Protein AF-A0A367M1I7-F1 (afdb_monomer_lite)

Structure (mmCIF, N/CA/C/O backbone):
data_AF-A0A367M1I7-F1
#
_entry.id   AF-A0A367M1I7-F1
#
loop_
_atom_site.group_PDB
_atom_site.id
_atom_site.type_symbol
_atom_site.label_atom_id
_atom_site.label_alt_id
_atom_site.label_comp_id
_atom_site.label_asym_id
_atom_site.label_entity_id
_atom_site.label_seq_id
_atom_site.pdbx_PDB_ins_code
_atom_site.Cartn_x
_atom_site.Cartn_y
_atom_site.Cartn_z
_atom_site.occupancy
_atom_site.B_iso_or_equiv
_atom_site.auth_seq_id
_atom_site.auth_comp_id
_atom_site.auth_asym_id
_atom_site.auth_atom_id
_atom_site.pdbx_PDB_model_num
ATOM 1 N N . MET A 1 1 ? 13.908 25.185 11.122 1.00 32.88 1 MET A N 1
ATOM 2 C CA . MET A 1 1 ? 12.905 24.124 10.891 1.00 32.88 1 MET A CA 1
ATOM 3 C C . MET A 1 1 ? 13.555 23.058 10.018 1.00 32.88 1 MET A C 1
ATOM 5 O O . MET A 1 1 ? 13.585 23.269 8.812 1.00 32.88 1 MET A O 1
ATOM 9 N N . PRO A 1 2 ? 14.173 21.988 10.542 1.00 36.34 2 PRO A N 1
ATOM 10 C CA . PRO A 1 2 ? 14.696 20.971 9.646 1.00 36.34 2 PRO A CA 1
ATOM 11 C C . PRO A 1 2 ? 13.533 20.088 9.184 1.00 36.34 2 PRO A C 1
ATOM 13 O O . PRO A 1 2 ? 12.931 19.355 9.964 1.00 36.34 2 PRO A O 1
ATOM 16 N N . GLN A 1 3 ? 13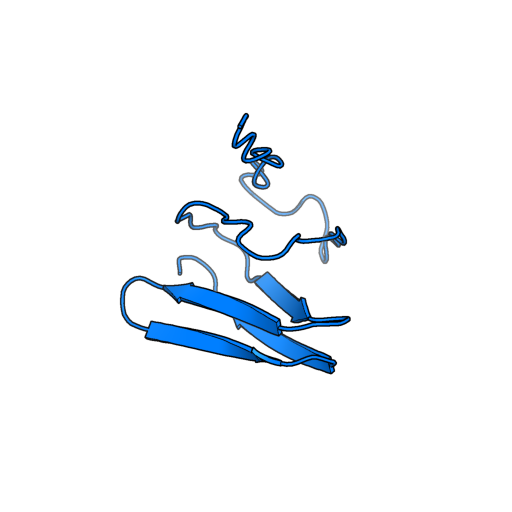.187 20.228 7.905 1.00 46.09 3 GLN A N 1
ATOM 17 C CA . GLN A 1 3 ? 12.382 19.269 7.158 1.00 46.09 3 GLN A CA 1
ATOM 18 C C . GLN A 1 3 ? 13.277 18.065 6.852 1.00 46.09 3 GLN A C 1
ATOM 20 O O . GLN A 1 3 ? 13.895 17.999 5.795 1.00 46.09 3 GLN A O 1
ATOM 25 N N . THR A 1 4 ? 13.398 17.126 7.786 1.00 38.44 4 THR A N 1
ATOM 26 C CA . THR A 1 4 ? 14.099 15.868 7.510 1.00 38.44 4 THR A CA 1
ATOM 27 C C . THR A 1 4 ? 13.064 14.866 7.021 1.00 38.44 4 THR A C 1
ATOM 29 O O . THR A 1 4 ? 12.525 14.071 7.791 1.00 38.44 4 THR A O 1
ATOM 32 N N . GLY A 1 5 ? 12.733 14.957 5.731 1.00 42.34 5 GLY A N 1
ATOM 33 C CA . GLY A 1 5 ? 12.075 13.877 5.006 1.00 42.34 5 GLY A CA 1
ATOM 34 C C . GLY A 1 5 ? 12.987 12.663 5.082 1.00 42.34 5 GLY A C 1
ATOM 35 O O . GLY A 1 5 ? 13.962 12.565 4.349 1.00 42.34 5 GLY A O 1
ATOM 36 N N . GLN A 1 6 ? 12.738 11.799 6.062 1.00 44.84 6 GLN A N 1
ATOM 37 C CA . GLN A 1 6 ? 13.493 10.574 6.236 1.00 44.84 6 GLN A CA 1
ATOM 38 C C . GLN A 1 6 ? 13.130 9.675 5.051 1.00 44.84 6 GLN A C 1
ATOM 40 O O . GLN A 1 6 ? 12.079 9.040 5.060 1.00 44.84 6 GLN A O 1
ATOM 45 N N . GLU A 1 7 ? 13.965 9.695 4.016 1.00 48.47 7 GLU A N 1
ATOM 46 C CA . GLU A 1 7 ? 14.002 8.745 2.908 1.00 48.47 7 GLU A CA 1
ATOM 47 C C . GLU A 1 7 ? 14.129 7.337 3.510 1.00 48.47 7 GLU A C 1
ATOM 49 O O . GLU A 1 7 ? 15.214 6.822 3.766 1.00 48.47 7 GLU A O 1
ATOM 54 N N . ARG A 1 8 ? 12.995 6.749 3.901 1.00 56.72 8 ARG A N 1
ATOM 55 C CA . ARG A 1 8 ? 12.941 5.409 4.484 1.00 56.72 8 ARG A CA 1
ATOM 56 C C . ARG A 1 8 ? 12.975 4.431 3.324 1.00 56.72 8 ARG A C 1
ATOM 58 O O . ARG A 1 8 ? 11.919 4.071 2.809 1.00 56.72 8 ARG A O 1
ATOM 65 N N . ASP A 1 9 ? 14.209 4.107 2.933 1.00 65.62 9 ASP A N 1
ATOM 66 C CA . ASP A 1 9 ? 14.657 3.167 1.899 1.00 65.62 9 ASP A CA 1
ATOM 67 C C . ASP A 1 9 ? 13.501 2.433 1.208 1.00 65.62 9 ASP A C 1
ATOM 69 O O . ASP A 1 9 ? 12.901 1.487 1.740 1.00 65.62 9 ASP A O 1
ATOM 73 N N . LEU A 1 10 ? 13.170 2.901 0.004 1.00 68.31 10 LEU A N 1
ATOM 74 C CA . LEU A 1 10 ? 12.337 2.130 -0.903 1.00 68.31 10 LEU A CA 1
ATOM 75 C C . LEU A 1 10 ? 12.970 0.746 -1.080 1.00 68.31 10 LEU A C 1
ATOM 77 O O . LEU A 1 10 ? 14.196 0.654 -1.176 1.00 68.31 10 LEU A O 1
ATOM 81 N N . PRO A 1 11 ? 12.183 -0.342 -1.120 1.00 72.06 11 PRO A N 1
ATOM 82 C CA . PRO A 1 11 ? 12.751 -1.667 -1.308 1.00 72.06 11 PRO A CA 1
ATOM 83 C C . PRO A 1 11 ? 13.533 -1.705 -2.627 1.00 72.06 11 PRO A C 1
ATOM 85 O O . PRO A 1 11 ? 12.945 -1.641 -3.701 1.00 72.06 11 PRO A O 1
ATOM 88 N N . ARG A 1 12 ? 14.864 -1.819 -2.557 1.00 75.12 12 ARG A N 1
ATOM 89 C CA . ARG A 1 12 ? 15.747 -1.858 -3.742 1.00 75.12 12 ARG A CA 1
ATOM 90 C C . ARG A 1 12 ? 15.886 -3.257 -4.345 1.00 75.12 12 ARG A C 1
ATOM 92 O O . ARG A 1 12 ? 16.815 -3.527 -5.105 1.00 75.12 12 ARG A O 1
ATOM 99 N N . PHE A 1 13 ? 15.015 -4.183 -3.961 1.00 83.00 13 PHE A N 1
ATOM 100 C CA . PHE A 1 13 ? 15.067 -5.541 -4.479 1.00 83.00 13 PHE A CA 1
ATOM 101 C C . PHE A 1 13 ? 14.632 -5.548 -5.947 1.00 83.00 13 PHE A C 1
ATOM 103 O O . PHE A 1 13 ? 13.755 -4.789 -6.338 1.00 83.00 13 PHE A O 1
ATOM 110 N N . ARG A 1 14 ? 15.223 -6.417 -6.774 1.00 85.25 14 ARG A N 1
ATOM 111 C CA . ARG A 1 14 ? 14.725 -6.669 -8.144 1.00 85.25 14 ARG A CA 1
ATOM 112 C C . ARG A 1 14 ? 13.577 -7.682 -8.170 1.00 85.25 14 ARG A C 1
ATOM 114 O O . ARG A 1 14 ? 12.843 -7.759 -9.145 1.00 85.25 14 ARG A O 1
ATOM 121 N N . SER A 1 15 ? 13.429 -8.450 -7.098 1.00 89.88 15 SER A N 1
ATOM 122 C CA . SER A 1 15 ? 12.381 -9.443 -6.876 1.00 89.88 15 SER A CA 1
ATOM 123 C C . SER A 1 15 ? 12.106 -9.542 -5.379 1.00 89.88 15 SER A C 1
ATOM 125 O O . SER A 1 15 ? 13.004 -9.289 -4.575 1.00 89.88 15 SER A O 1
ATOM 127 N N . LEU A 1 16 ? 10.892 -9.935 -4.989 1.00 93.06 16 LEU A N 1
ATOM 128 C CA . LEU A 1 16 ? 10.587 -10.130 -3.573 1.00 93.06 16 LEU A CA 1
ATOM 129 C C . LEU A 1 16 ? 11.470 -11.242 -2.974 1.00 93.06 16 LEU A C 1
ATOM 131 O O . LEU A 1 16 ? 11.700 -12.258 -3.633 1.00 93.06 16 LEU A O 1
ATOM 135 N N . PRO A 1 17 ? 11.951 -11.084 -1.727 1.00 92.75 17 PRO A N 1
ATOM 136 C CA . PRO A 1 17 ? 12.795 -12.087 -1.070 1.00 92.75 17 PRO A CA 1
ATOM 137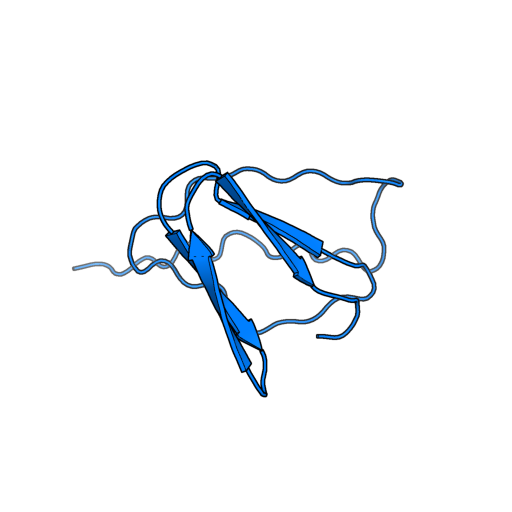 C C . PRO A 1 17 ? 12.023 -13.359 -0.676 1.00 92.75 17 PRO A C 1
ATOM 139 O O . PRO A 1 17 ? 12.623 -14.384 -0.368 1.00 92.75 17 PRO A O 1
ATOM 142 N N . CYS A 1 18 ? 10.693 -13.295 -0.666 1.00 94.62 18 CYS A N 1
ATOM 143 C CA . CYS A 1 18 ? 9.780 -14.395 -0.385 1.00 94.62 18 CYS A CA 1
ATOM 144 C C . CYS A 1 18 ? 8.420 -14.117 -1.049 1.00 94.62 18 CYS A C 1
ATOM 146 O O . CYS A 1 18 ? 8.201 -13.031 -1.585 1.00 94.62 18 CYS A O 1
ATOM 148 N N . ALA A 1 19 ? 7.496 -15.084 -1.010 1.00 95.12 19 ALA A N 1
ATOM 149 C CA . ALA A 1 19 ? 6.189 -14.967 -1.669 1.00 95.12 19 ALA A CA 1
ATOM 150 C C . ALA A 1 19 ? 5.366 -13.748 -1.204 1.00 95.12 19 ALA A C 1
ATOM 152 O O . ALA A 1 19 ? 4.651 -13.149 -2.002 1.00 95.12 19 ALA A O 1
ATOM 153 N N . VAL A 1 20 ? 5.482 -13.374 0.076 1.00 95.31 20 VAL A N 1
ATOM 154 C CA . VAL A 1 20 ? 4.835 -12.193 0.662 1.00 95.31 20 VAL A CA 1
ATOM 155 C C . VAL A 1 20 ? 5.818 -11.505 1.601 1.00 95.31 20 VAL A C 1
ATOM 157 O O . VAL A 1 20 ? 6.222 -12.085 2.608 1.00 95.31 20 VAL A O 1
ATOM 160 N N . TYR A 1 21 ? 6.176 -10.260 1.291 1.00 94.50 21 TYR A N 1
ATOM 161 C CA . TYR A 1 21 ? 7.066 -9.443 2.113 1.00 94.50 21 TYR A CA 1
ATOM 162 C C . TYR A 1 21 ? 6.283 -8.316 2.793 1.00 94.50 21 TYR A C 1
ATOM 164 O O . TYR A 1 21 ? 5.669 -7.487 2.123 1.00 94.50 21 TYR A O 1
ATOM 172 N N . LEU A 1 22 ? 6.301 -8.287 4.127 1.00 93.25 22 LEU A N 1
ATOM 173 C CA . LEU A 1 22 ? 5.565 -7.306 4.923 1.00 93.25 22 LEU A CA 1
ATOM 174 C C . LEU A 1 22 ? 6.455 -6.117 5.292 1.00 93.25 22 LEU A C 1
ATOM 176 O O . LEU A 1 22 ? 7.580 -6.285 5.760 1.00 93.25 22 LEU A O 1
ATOM 180 N N . ARG A 1 23 ? 5.891 -4.913 5.189 1.00 91.50 23 ARG A N 1
ATOM 181 C CA . ARG A 1 23 ? 6.423 -3.710 5.831 1.00 91.50 23 ARG A CA 1
ATOM 182 C C . ARG A 1 23 ? 5.321 -2.987 6.587 1.00 91.50 23 ARG A C 1
ATOM 184 O O . ARG A 1 23 ? 4.228 -2.804 6.063 1.00 91.50 23 ARG A O 1
ATOM 191 N N . ALA A 1 24 ? 5.642 -2.536 7.794 1.00 92.19 24 ALA A N 1
ATOM 192 C CA . ALA A 1 24 ? 4.781 -1.693 8.608 1.00 92.19 24 ALA A CA 1
ATOM 193 C C . ALA A 1 24 ? 5.634 -0.605 9.261 1.00 92.19 24 ALA A C 1
ATOM 195 O O . ALA A 1 24 ? 6.689 -0.891 9.825 1.00 92.19 24 ALA A O 1
ATOM 196 N N . PHE A 1 25 ? 5.206 0.644 9.133 1.00 91.06 25 PHE A N 1
ATOM 197 C CA . PHE A 1 25 ? 5.881 1.795 9.720 1.00 91.06 25 PHE A CA 1
ATOM 198 C C . PHE A 1 25 ? 4.901 2.960 9.835 1.00 91.06 25 PHE A C 1
ATOM 200 O O . PHE A 1 25 ? 3.927 3.042 9.088 1.00 91.06 25 PHE A O 1
ATOM 207 N N . GLU A 1 26 ? 5.172 3.875 10.759 1.00 92.25 26 GLU A N 1
ATOM 208 C CA . GLU A 1 26 ? 4.390 5.102 10.892 1.00 92.25 26 GLU A CA 1
ATOM 209 C C . GLU A 1 26 ? 4.768 6.109 9.802 1.00 92.25 26 GLU A C 1
ATOM 211 O O . GLU A 1 26 ? 5.953 6.345 9.541 1.00 92.25 26 GLU A O 1
ATOM 216 N N . MET A 1 27 ? 3.753 6.729 9.198 1.00 91.94 27 MET A N 1
ATOM 217 C CA . MET A 1 27 ? 3.892 7.834 8.251 1.00 91.94 27 MET A CA 1
ATOM 218 C C . MET A 1 27 ? 3.333 9.108 8.894 1.00 91.94 27 MET A C 1
ATOM 220 O O . MET A 1 27 ? 2.112 9.256 8.972 1.00 91.94 27 MET A O 1
ATOM 224 N N . PRO A 1 28 ? 4.194 10.026 9.373 1.00 93.62 28 PRO A N 1
ATOM 225 C CA . PRO A 1 28 ? 3.744 11.305 9.912 1.00 93.62 28 PRO A CA 1
ATOM 226 C C . PRO A 1 28 ? 2.934 12.109 8.890 1.00 93.62 28 PRO A C 1
ATOM 228 O O . PRO A 1 28 ? 3.110 11.961 7.678 1.00 93.62 28 PRO A O 1
ATOM 231 N N . ALA A 1 29 ? 2.080 13.013 9.369 1.00 93.31 29 ALA A N 1
ATOM 232 C CA . ALA A 1 29 ? 1.330 13.905 8.491 1.00 93.31 29 ALA A CA 1
ATOM 233 C C . ALA A 1 29 ? 2.279 14.710 7.583 1.00 93.31 29 ALA A C 1
ATOM 235 O O . ALA A 1 29 ? 3.265 15.284 8.042 1.00 93.31 29 ALA A O 1
ATOM 236 N N . GLY A 1 30 ? 1.984 14.732 6.282 1.00 92.00 30 GLY A N 1
ATOM 237 C CA . GLY A 1 30 ? 2.818 15.401 5.280 1.00 92.00 30 GLY A CA 1
ATOM 238 C C . GLY A 1 30 ? 4.064 14.620 4.848 1.00 92.00 30 GLY A C 1
ATOM 239 O O . GLY A 1 30 ? 4.752 15.073 3.935 1.00 92.00 30 GLY A O 1
ATOM 240 N N . HIS A 1 31 ? 4.341 13.450 5.437 1.00 91.75 31 HIS A N 1
ATOM 241 C CA . HIS A 1 31 ? 5.397 12.567 4.951 1.00 91.75 31 HIS A CA 1
ATOM 242 C C . HIS A 1 31 ? 5.097 12.121 3.515 1.00 91.75 31 HIS A C 1
ATOM 244 O O . HIS A 1 31 ? 3.968 11.749 3.186 1.00 91.75 31 HIS A O 1
ATOM 250 N N . ARG A 1 32 ? 6.119 12.173 2.660 1.00 90.94 32 ARG A N 1
ATOM 251 C CA . ARG A 1 32 ? 6.032 11.827 1.243 1.00 90.94 32 ARG A CA 1
ATOM 252 C C . ARG A 1 32 ? 7.061 10.770 0.900 1.00 90.94 32 ARG A C 1
ATOM 254 O O . ARG A 1 32 ? 8.168 10.775 1.427 1.00 90.94 32 ARG A O 1
ATOM 261 N N . VAL A 1 33 ? 6.651 9.894 -0.001 1.00 90.31 33 VAL A N 1
ATOM 262 C CA . VAL A 1 33 ? 7.506 8.925 -0.670 1.00 90.31 33 VAL A CA 1
ATOM 263 C C . VAL A 1 33 ? 7.555 9.357 -2.130 1.00 90.31 33 VAL A C 1
ATOM 265 O O . VAL A 1 33 ? 6.503 9.646 -2.705 1.00 90.31 33 VAL A O 1
ATOM 268 N N . GLU A 1 34 ? 8.757 9.459 -2.693 1.00 90.88 34 GLU A N 1
ATOM 269 C CA . GLU A 1 34 ? 8.942 9.853 -4.092 1.00 90.88 34 GLU A CA 1
ATOM 270 C C . GLU A 1 34 ? 8.291 8.848 -5.046 1.00 90.88 34 GLU A C 1
ATOM 272 O O . GLU A 1 34 ? 8.108 7.681 -4.695 1.00 90.88 34 GLU A O 1
ATOM 277 N N . MET A 1 35 ? 7.931 9.299 -6.249 1.00 91.94 35 MET A N 1
ATOM 278 C CA . MET A 1 35 ? 7.389 8.412 -7.284 1.00 91.94 35 MET A CA 1
ATOM 279 C C . MET A 1 35 ? 8.414 7.332 -7.645 1.00 91.94 35 MET A C 1
ATOM 281 O O . MET A 1 35 ? 9.593 7.621 -7.841 1.00 91.94 35 MET A O 1
ATOM 285 N N . HIS A 1 36 ? 7.960 6.085 -7.711 1.00 92.19 36 HIS A N 1
ATOM 286 C CA . HIS A 1 36 ? 8.777 4.917 -8.018 1.00 92.19 36 HIS A CA 1
ATOM 287 C C . HIS A 1 36 ? 7.883 3.780 -8.510 1.00 92.19 36 HIS A C 1
ATOM 289 O O . HIS A 1 36 ? 6.685 3.783 -8.245 1.00 92.19 36 HIS A O 1
ATOM 295 N N . GLU A 1 37 ? 8.497 2.789 -9.149 1.00 93.25 37 GLU A N 1
ATOM 296 C CA . GLU A 1 37 ? 7.838 1.583 -9.646 1.00 93.25 37 GLU A CA 1
ATOM 297 C C . GLU A 1 37 ? 8.624 0.328 -9.241 1.00 93.25 37 GLU A C 1
ATOM 299 O O . GLU A 1 37 ? 9.810 0.389 -8.897 1.00 93.25 37 GLU A O 1
ATOM 304 N N . HIS A 1 38 ? 7.970 -0.832 -9.290 1.00 93.81 38 HIS A N 1
ATOM 305 C CA . HIS A 1 38 ? 8.604 -2.120 -9.020 1.00 93.81 38 HIS A CA 1
ATOM 306 C C . HIS A 1 38 ? 7.890 -3.287 -9.730 1.00 93.81 38 HIS A C 1
ATOM 308 O O . HIS A 1 38 ? 6.694 -3.195 -10.022 1.00 93.81 38 HIS A O 1
ATOM 314 N N . PRO A 1 39 ? 8.576 -4.424 -9.971 1.00 94.19 39 PRO A N 1
ATOM 315 C CA . PRO A 1 39 ? 8.013 -5.556 -10.714 1.00 94.19 39 PRO A CA 1
ATOM 316 C C . PRO A 1 39 ? 7.058 -6.452 -9.902 1.00 94.19 39 PRO A C 1
ATOM 318 O O . PRO A 1 39 ? 6.504 -7.400 -10.454 1.00 94.19 39 PRO A O 1
ATOM 321 N N . TRP A 1 40 ? 6.858 -6.199 -8.605 1.00 95.19 40 TRP A N 1
ATOM 322 C CA . TRP A 1 40 ? 5.847 -6.889 -7.788 1.00 95.19 40 TRP A CA 1
ATOM 323 C C . TRP A 1 40 ? 4.575 -6.053 -7.635 1.00 95.19 40 TRP A C 1
ATOM 325 O O . TRP A 1 40 ? 4.563 -4.870 -7.941 1.00 95.19 40 TRP A O 1
ATOM 335 N N . GLY A 1 41 ? 3.486 -6.657 -7.163 1.00 95.62 41 GLY A N 1
ATOM 336 C CA . GLY A 1 41 ? 2.302 -5.901 -6.756 1.00 95.62 41 GLY A CA 1
ATOM 337 C C . GLY A 1 41 ? 2.386 -5.518 -5.278 1.00 95.62 41 GLY A C 1
ATOM 338 O O . GLY A 1 41 ? 2.924 -6.279 -4.471 1.00 95.62 41 GLY A O 1
ATOM 339 N N . GLN A 1 42 ? 1.871 -4.346 -4.918 1.00 95.62 42 GLN A N 1
ATOM 340 C CA . GLN A 1 42 ? 1.892 -3.825 -3.552 1.00 95.62 42 GLN A CA 1
ATOM 341 C C . GLN A 1 42 ? 0.472 -3.674 -3.007 1.00 95.62 42 GLN A C 1
ATOM 343 O O . GLN A 1 42 ? -0.379 -3.037 -3.621 1.00 95.62 42 GLN A O 1
ATOM 348 N N . LEU A 1 43 ? 0.232 -4.194 -1.802 1.00 97.25 43 LEU A N 1
ATOM 349 C CA . LEU A 1 43 ? -0.972 -3.892 -1.032 1.00 97.25 43 LEU A CA 1
ATOM 350 C C . LEU A 1 43 ? -0.641 -2.833 0.025 1.00 97.25 43 LEU A C 1
ATOM 352 O O . LEU A 1 43 ? 0.061 -3.112 0.995 1.00 97.25 43 LEU A O 1
ATOM 356 N N . MET A 1 44 ? -1.148 -1.618 -0.160 1.00 96.25 44 MET A N 1
ATOM 357 C CA . MET A 1 44 ? -1.017 -0.533 0.810 1.00 96.25 44 MET A CA 1
ATOM 358 C C . MET A 1 44 ? -2.220 -0.550 1.749 1.00 96.25 44 MET A C 1
ATOM 360 O O . MET A 1 44 ? -3.351 -0.461 1.285 1.00 96.25 44 MET A O 1
ATOM 364 N N . TYR A 1 45 ? -1.996 -0.631 3.059 1.00 97.62 45 TYR A N 1
ATOM 365 C CA . TYR A 1 45 ? -3.062 -0.660 4.061 1.00 97.62 45 TYR A CA 1
ATOM 366 C C . TYR A 1 45 ? -2.889 0.467 5.079 1.00 97.62 45 TYR A C 1
ATOM 368 O O . TYR A 1 45 ? -1.844 0.578 5.721 1.00 97.62 45 TYR A O 1
ATOM 376 N N . ALA A 1 46 ? -3.926 1.287 5.248 1.00 97.69 46 ALA A N 1
ATOM 377 C CA . ALA A 1 46 ? -3.948 2.335 6.260 1.00 97.69 46 ALA A CA 1
ATOM 378 C C . ALA A 1 46 ? -4.502 1.767 7.575 1.00 97.69 46 ALA A C 1
ATOM 380 O O . ALA A 1 46 ? -5.715 1.738 7.789 1.00 97.69 46 ALA A O 1
ATOM 381 N N . ALA A 1 47 ? -3.617 1.309 8.464 1.00 97.06 47 ALA A N 1
ATOM 382 C CA . ALA A 1 47 ? -4.022 0.786 9.773 1.00 97.06 47 ALA A CA 1
ATOM 383 C C . ALA A 1 47 ? -4.750 1.847 10.623 1.00 97.06 47 ALA A C 1
ATOM 385 O O . ALA A 1 47 ? -5.746 1.547 11.279 1.00 97.06 47 ALA A O 1
ATOM 386 N N . SER A 1 48 ? -4.284 3.095 10.559 1.00 96.62 48 SER A N 1
ATOM 387 C CA . SER A 1 48 ? -4.911 4.280 11.145 1.00 96.62 48 SER A CA 1
ATOM 388 C C . SER A 1 48 ? -4.636 5.508 10.266 1.00 96.62 48 SER A C 1
ATOM 390 O O . SER A 1 48 ? -3.768 5.481 9.392 1.00 96.62 48 SER A O 1
ATOM 392 N N . GLY A 1 49 ? -5.393 6.589 10.471 1.00 96.88 49 GLY A N 1
ATOM 393 C CA . GLY A 1 49 ? -5.237 7.822 9.696 1.00 96.88 49 GLY A CA 1
ATOM 394 C C . GLY A 1 49 ? -5.719 7.696 8.247 1.00 96.88 49 GLY A C 1
ATOM 395 O O . GLY A 1 49 ? -6.704 7.022 7.954 1.00 96.88 49 GLY A O 1
ATOM 396 N N . THR A 1 50 ? -5.079 8.411 7.324 1.00 97.06 50 THR A N 1
ATOM 397 C CA . THR A 1 50 ? -5.404 8.367 5.890 1.00 97.06 50 THR A CA 1
ATOM 398 C C . THR A 1 50 ? -4.128 8.483 5.080 1.00 97.06 50 THR A C 1
ATOM 400 O O . THR A 1 50 ? -3.293 9.345 5.353 1.00 97.06 50 THR A O 1
ATOM 403 N N . LEU A 1 51 ? -3.998 7.631 4.068 1.00 96.81 51 LEU A N 1
ATOM 404 C CA . LEU A 1 51 ? -2.921 7.696 3.088 1.00 96.81 51 LEU A CA 1
ATOM 405 C C . LEU A 1 51 ? -3.450 8.269 1.773 1.00 96.81 51 LEU A C 1
ATOM 407 O O . LEU A 1 51 ? -4.625 8.119 1.435 1.00 96.81 51 LEU A O 1
ATOM 411 N N . ARG A 1 52 ? -2.562 8.901 1.007 1.00 96.88 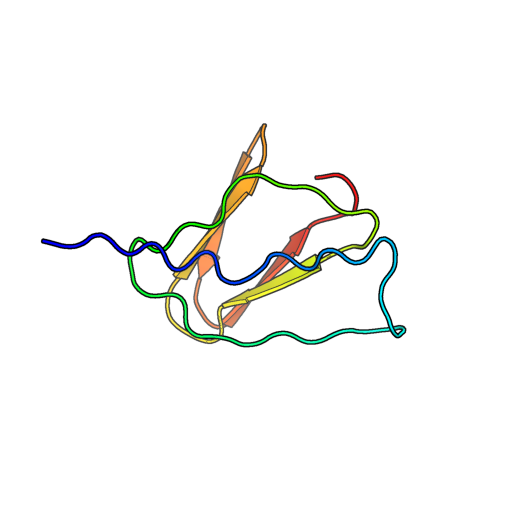52 ARG A N 1
ATOM 412 C CA . ARG A 1 52 ? -2.809 9.240 -0.393 1.00 96.88 52 ARG A CA 1
ATOM 413 C C . ARG A 1 52 ? -1.786 8.511 -1.248 1.00 96.88 52 ARG A C 1
ATOM 415 O O . ARG A 1 52 ? -0.592 8.747 -1.093 1.00 96.88 52 ARG A O 1
ATOM 422 N N . ALA A 1 53 ? -2.262 7.692 -2.174 1.00 96.19 53 ALA A N 1
ATOM 423 C CA . ALA A 1 53 ? -1.435 7.111 -3.220 1.00 96.19 53 ALA A CA 1
ATOM 424 C C . ALA A 1 53 ? -1.648 7.910 -4.504 1.00 96.19 53 ALA A C 1
ATOM 426 O O . ALA A 1 53 ? -2.787 8.143 -4.911 1.00 96.19 53 ALA A O 1
ATOM 427 N N . SER A 1 54 ? -0.561 8.348 -5.127 1.00 96.00 54 SER A N 1
ATOM 428 C CA . SER A 1 54 ? -0.616 8.997 -6.435 1.00 96.00 54 SER A CA 1
ATOM 429 C C . SER A 1 54 ? 0.103 8.111 -7.439 1.00 96.00 54 SER A C 1
ATOM 431 O O . SER A 1 54 ? 1.147 7.557 -7.129 1.00 96.00 54 SER A O 1
ATOM 433 N N . THR A 1 55 ? -0.480 8.001 -8.621 1.00 93.81 55 THR A N 1
ATOM 434 C CA . THR A 1 55 ? 0.118 7.437 -9.836 1.00 93.81 55 THR A CA 1
ATOM 435 C C . THR A 1 55 ? 0.233 8.577 -10.845 1.00 93.81 55 THR A C 1
ATOM 437 O O . THR A 1 55 ? -0.312 9.660 -10.606 1.00 93.81 55 THR A O 1
ATOM 440 N N . GLU A 1 56 ? 0.855 8.348 -11.998 1.00 92.94 56 GLU A N 1
ATOM 441 C CA . GLU A 1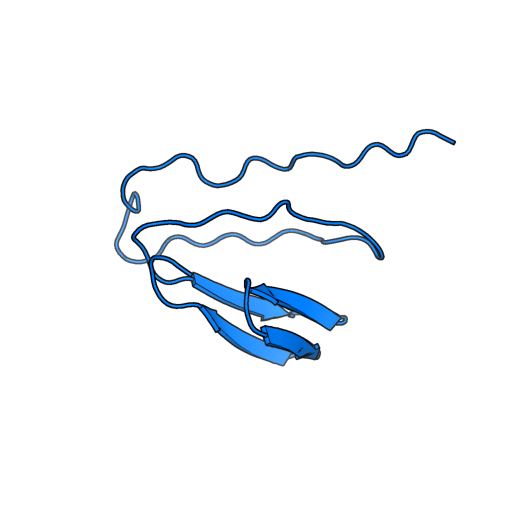 56 ? 0.922 9.368 -13.055 1.00 92.94 56 GLU A CA 1
ATOM 442 C C . GLU A 1 56 ? -0.456 9.901 -13.483 1.00 92.94 56 GLU A C 1
ATOM 444 O O . GLU A 1 56 ? -0.593 11.066 -13.849 1.00 92.94 56 GLU A O 1
ATOM 449 N N . ARG A 1 57 ? -1.494 9.054 -13.436 1.00 93.00 57 ARG A N 1
ATOM 450 C CA . ARG A 1 57 ? -2.826 9.368 -13.985 1.00 93.00 57 ARG A CA 1
ATOM 451 C C . ARG A 1 57 ? -3.891 9.635 -12.928 1.00 93.00 57 ARG A C 1
ATOM 453 O O . ARG A 1 57 ? -4.869 10.320 -13.207 1.00 93.00 57 ARG A O 1
ATOM 460 N N . HIS A 1 58 ? -3.731 9.080 -11.732 1.00 94.06 58 HIS A N 1
ATOM 461 C CA . HIS A 1 58 ? -4.780 9.063 -10.715 1.00 94.06 58 HIS A CA 1
ATOM 462 C C . HIS A 1 58 ? -4.222 9.298 -9.316 1.00 94.06 58 HIS A C 1
ATOM 464 O O . HIS A 1 58 ? -3.089 8.935 -9.005 1.00 94.06 58 HIS A O 1
ATOM 470 N N . SER A 1 59 ? -5.056 9.858 -8.443 1.00 96.19 59 SER A N 1
ATOM 471 C CA . SER A 1 59 ? -4.799 9.946 -7.008 1.00 96.19 59 SER A CA 1
ATOM 472 C C . SER A 1 59 ? -5.924 9.264 -6.245 1.00 96.19 59 SER A C 1
ATOM 474 O O . SER A 1 59 ? -7.098 9.519 -6.500 1.00 96.19 59 SER A O 1
ATOM 476 N N . TYR A 1 60 ? -5.547 8.438 -5.280 1.00 97.12 60 TYR A N 1
ATOM 477 C CA . TYR A 1 60 ? -6.448 7.663 -4.444 1.00 97.12 60 TYR A CA 1
ATOM 478 C C . TYR A 1 60 ? -6.258 8.078 -2.990 1.00 97.12 60 TYR A C 1
ATOM 480 O O . TYR A 1 60 ? -5.128 8.172 -2.505 1.00 97.12 60 TYR A O 1
ATOM 488 N N . LEU A 1 61 ? -7.364 8.307 -2.285 1.00 97.69 61 LEU A N 1
ATOM 489 C CA . LEU A 1 61 ? -7.364 8.391 -0.829 1.00 97.69 61 LEU A CA 1
ATOM 490 C C . LEU A 1 61 ? -7.670 7.007 -0.264 1.00 97.69 61 LEU A C 1
ATOM 492 O O . LEU A 1 61 ? -8.606 6.345 -0.708 1.00 97.69 61 LEU A O 1
ATOM 496 N N . VAL A 1 62 ? -6.883 6.591 0.723 1.00 98.00 62 VAL A N 1
ATOM 497 C CA . VAL A 1 62 ? -7.026 5.317 1.428 1.00 98.00 62 VAL A CA 1
ATOM 498 C C . VAL A 1 62 ? -7.341 5.637 2.891 1.00 98.00 62 VAL A C 1
ATOM 500 O O . VAL A 1 62 ? -6.424 5.937 3.662 1.00 98.00 62 VAL A O 1
ATOM 503 N N . PRO A 1 63 ? -8.632 5.654 3.274 1.00 97.94 63 PRO A N 1
ATOM 504 C CA . PRO A 1 63 ? -9.041 5.891 4.655 1.00 97.94 63 PRO A CA 1
ATOM 505 C C . PRO A 1 63 ? -8.577 4.775 5.594 1.00 97.94 63 PRO A C 1
ATOM 507 O O . PRO A 1 63 ? -8.213 3.684 5.149 1.00 97.94 63 PRO A O 1
ATOM 510 N N . ALA A 1 64 ? -8.662 5.025 6.901 1.00 97.88 64 ALA A N 1
ATOM 511 C CA . ALA A 1 64 ? -8.381 4.024 7.922 1.00 97.88 64 ALA A CA 1
ATOM 512 C C . ALA A 1 64 ? -9.166 2.726 7.672 1.00 97.88 64 ALA A C 1
ATOM 514 O O . ALA A 1 64 ? -10.337 2.746 7.280 1.00 97.88 64 ALA A O 1
ATOM 515 N N . GLN A 1 65 ? -8.512 1.593 7.923 1.00 97.88 65 GLN A N 1
ATOM 516 C CA . GLN A 1 65 ? -9.064 0.252 7.726 1.00 97.88 65 GLN A CA 1
ATOM 517 C C . GLN A 1 65 ? -9.509 -0.020 6.278 1.00 97.88 65 GLN A C 1
ATOM 519 O O . GLN A 1 65 ? -10.458 -0.769 6.021 1.00 97.88 65 GLN A O 1
ATOM 524 N N . ARG A 1 66 ? -8.837 0.603 5.305 1.00 98.38 66 ARG A N 1
ATOM 525 C CA . ARG A 1 66 ? -8.947 0.278 3.879 1.00 98.38 66 ARG A CA 1
ATOM 526 C C . ARG A 1 66 ? -7.575 -0.028 3.304 1.00 98.38 66 ARG A C 1
ATOM 528 O O . ARG A 1 66 ? -6.549 0.437 3.804 1.00 98.38 66 ARG A O 1
ATOM 535 N N . ALA A 1 67 ? -7.587 -0.830 2.247 1.00 97.94 67 ALA A N 1
ATOM 536 C CA . ALA A 1 67 ? -6.404 -1.171 1.483 1.00 97.94 67 ALA A CA 1
ATOM 537 C C . ALA A 1 67 ? -6.556 -0.729 0.026 1.00 97.94 67 ALA A C 1
A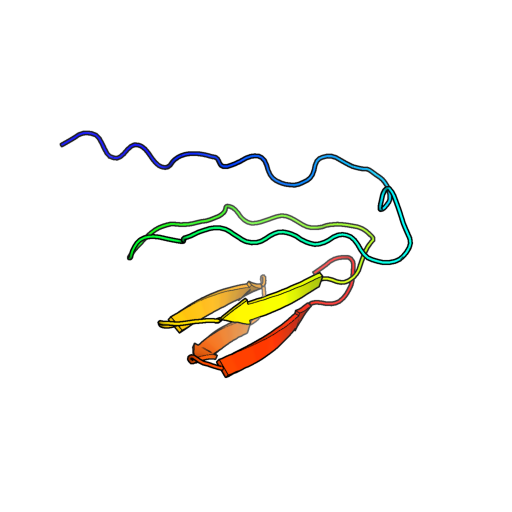TOM 539 O O . ALA A 1 67 ? -7.665 -0.694 -0.508 1.00 97.94 67 ALA A O 1
ATOM 540 N N . LEU A 1 68 ? -5.427 -0.433 -0.605 1.00 97.69 68 LEU A N 1
ATOM 541 C CA . LEU A 1 68 ? -5.297 -0.198 -2.032 1.00 97.69 68 LEU A CA 1
ATOM 542 C C . LEU A 1 68 ? -4.327 -1.227 -2.607 1.00 97.69 68 LEU A C 1
ATOM 544 O O . LEU A 1 68 ? -3.200 -1.361 -2.129 1.00 97.69 68 LEU A O 1
ATOM 548 N N . TRP A 1 69 ? -4.769 -1.939 -3.639 1.00 97.38 69 TRP A N 1
ATOM 549 C CA . TRP A 1 69 ? -3.884 -2.750 -4.463 1.00 97.38 69 TRP A CA 1
ATOM 550 C C . TRP A 1 69 ? -3.259 -1.883 -5.554 1.00 97.38 69 TRP A C 1
ATOM 552 O O . TRP A 1 69 ? -3.971 -1.210 -6.299 1.00 97.38 69 TRP A O 1
ATOM 562 N N . ILE A 1 70 ? -1.936 -1.925 -5.646 1.00 95.88 70 ILE A N 1
ATOM 563 C CA . ILE A 1 70 ? -1.134 -1.257 -6.665 1.00 95.88 70 ILE A CA 1
ATOM 564 C C . ILE A 1 70 ? -0.487 -2.365 -7.510 1.00 95.88 70 ILE A C 1
ATOM 566 O O . ILE A 1 70 ? 0.329 -3.128 -6.983 1.00 95.88 70 ILE A O 1
ATOM 570 N N . PRO A 1 71 ? -0.880 -2.516 -8.786 1.00 95.94 71 PRO A N 1
ATOM 571 C CA . PRO A 1 71 ? -0.281 -3.499 -9.683 1.00 95.94 71 PRO A CA 1
ATOM 572 C C . PRO A 1 71 ? 1.224 -3.261 -9.916 1.00 95.94 71 PRO A C 1
ATOM 574 O O . PRO A 1 71 ? 1.700 -2.149 -9.702 1.00 95.94 71 PRO A O 1
ATOM 577 N N . PRO A 1 72 ? 1.969 -4.275 -10.393 1.00 95.50 72 PRO A N 1
ATOM 578 C CA . PRO A 1 72 ? 3.341 -4.090 -10.867 1.00 95.50 72 PRO A CA 1
ATOM 579 C C . PRO A 1 72 ? 3.466 -3.014 -11.954 1.00 95.50 72 PRO A C 1
ATOM 581 O O . PRO A 1 72 ? 2.617 -2.952 -12.844 1.00 95.50 72 PRO A O 1
ATOM 584 N N . GLY A 1 73 ? 4.558 -2.243 -11.921 1.00 93.69 73 GLY A N 1
ATOM 585 C CA . GLY A 1 73 ? 4.889 -1.244 -12.951 1.00 93.69 73 GLY A CA 1
ATOM 586 C C . GLY A 1 73 ? 3.975 -0.013 -12.986 1.00 93.69 73 GLY A C 1
ATOM 587 O O . GLY A 1 73 ? 3.804 0.580 -14.047 1.00 93.69 73 GLY A O 1
ATOM 588 N N . VAL A 1 74 ? 3.335 0.312 -11.859 1.00 92.62 74 VAL A N 1
ATOM 589 C CA . VAL A 1 74 ? 2.516 1.521 -11.656 1.00 92.62 74 VAL A CA 1
ATOM 590 C C . VAL A 1 74 ? 3.263 2.522 -10.790 1.00 92.62 74 VAL A C 1
ATOM 592 O O . VAL A 1 74 ? 3.971 2.054 -9.870 1.00 92.62 74 VAL A O 1
#

Radius of gyration: 13.04 Å; chains: 1; bounding box: 25×39×25 Å

pLDDT: mean 87.59, std 16.77, range [32.88, 98.38]

Organism: Pseudomonas aeruginosa (NCBI:txid287)

InterPro domains:
  IPR003313 AraC-type arabinose-binding/dimerisation domain [PF02311] (25-74)
  IPR011051 RmlC-like cupin domain superfamily [SSF51182] (21-74)
  IPR014710 RmlC-like jelly roll fold [G3DSA:2.60.120.10] (9-74)

Sequence (74 aa):
MPQTGQERDLPRFRSLPCAVYLRAFEMPAGHRVEMHEHPWGQLMYAASGTLRASTERHSYLVPAQRALWIPPGV

Secondary structure (DSSP, 8-state):
-------------SS-SSSS--------TT--------SS-EEEEESSSEEEEE-SS-EEEEETTEEEEE-TT-

Fold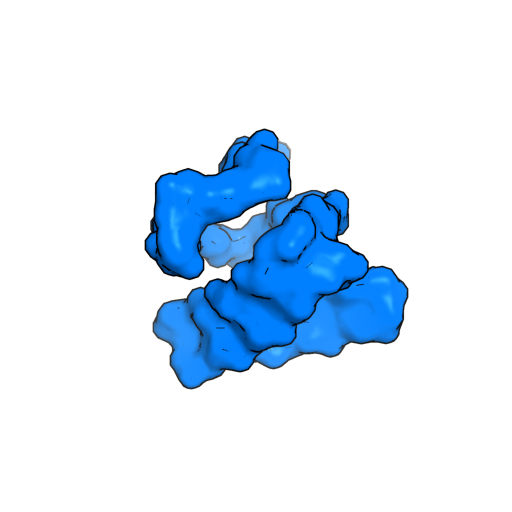seek 3Di:
DDPCLPQPDDPPDLDDPDPDDDDDDDAPPPRDHDDDFHQAKDKAAACAAWDWDDDPVDIDIAHHGGIDIGGHPD